Protein AF-A0A7C8ZEF2-F1 (afdb_monomer_lite)

Structure (mmCIF, N/CA/C/O backbone):
data_AF-A0A7C8ZEF2-F1
#
_entry.id   AF-A0A7C8ZEF2-F1
#
loop_
_atom_site.group_PDB
_atom_site.id
_atom_site.type_symbol
_atom_site.label_atom_id
_atom_site.label_alt_id
_atom_site.label_comp_id
_atom_site.label_asym_id
_atom_site.label_entity_id
_atom_site.label_seq_id
_atom_site.pdbx_PDB_ins_code
_atom_site.Cartn_x
_atom_site.Cartn_y
_atom_site.Cartn_z
_atom_site.occupancy
_atom_site.B_iso_or_equiv
_atom_site.auth_seq_id
_atom_site.auth_comp_id
_atom_site.auth_asym_id
_atom_site.auth_atom_id
_atom_site.pdbx_PDB_model_num
ATOM 1 N N . ARG A 1 1 ? -72.162 -1.902 40.698 1.00 38.94 1 ARG A N 1
ATOM 2 C CA . ARG A 1 1 ? -71.016 -2.809 40.959 1.00 38.94 1 ARG A CA 1
ATOM 3 C C . ARG A 1 1 ? -71.229 -4.108 40.191 1.00 38.94 1 ARG A C 1
ATOM 5 O O . ARG A 1 1 ? -72.018 -4.933 40.625 1.00 38.94 1 ARG A O 1
ATOM 12 N N . ARG A 1 2 ? -70.590 -4.269 39.032 1.00 27.11 2 ARG A N 1
ATOM 13 C CA . ARG A 1 2 ? -70.455 -5.567 38.356 1.00 27.11 2 ARG A CA 1
ATOM 14 C C . ARG A 1 2 ? -69.163 -5.500 37.542 1.00 27.11 2 ARG A C 1
ATOM 16 O O . ARG A 1 2 ? -69.142 -4.923 36.464 1.00 27.11 2 ARG A O 1
ATOM 23 N N . VAL A 1 3 ? -68.068 -5.956 38.142 1.00 39.19 3 VAL A N 1
ATOM 24 C CA . VAL A 1 3 ? -66.774 -6.083 37.463 1.00 39.19 3 VAL A CA 1
ATOM 25 C C . VAL A 1 3 ? -66.789 -7.449 36.786 1.00 39.19 3 VAL A C 1
ATOM 27 O O . VAL A 1 3 ? -66.856 -8.474 37.460 1.00 39.19 3 VAL A O 1
ATOM 30 N N . LEU A 1 4 ? -66.828 -7.455 35.455 1.00 35.62 4 LEU A N 1
ATOM 31 C CA . LEU A 1 4 ? -66.725 -8.658 34.632 1.00 35.62 4 LEU A CA 1
ATOM 32 C C . LEU A 1 4 ? -65.275 -9.162 34.676 1.00 35.62 4 LEU A C 1
ATOM 34 O O . LEU A 1 4 ? -64.394 -8.582 34.048 1.00 35.62 4 LEU A O 1
ATOM 38 N N . PHE A 1 5 ? -65.029 -10.249 35.409 1.00 33.59 5 PHE A N 1
ATOM 39 C CA . PHE A 1 5 ? -63.782 -11.009 35.324 1.00 33.59 5 PHE A CA 1
ATOM 40 C C . PHE A 1 5 ? -63.793 -11.840 34.037 1.00 33.59 5 PHE A C 1
ATOM 42 O O . PHE A 1 5 ? -64.468 -12.866 33.950 1.00 33.59 5 PHE A O 1
ATOM 49 N N . ARG A 1 6 ? -63.051 -11.399 33.017 1.00 36.94 6 ARG A N 1
ATOM 50 C CA . ARG A 1 6 ? -62.769 -12.214 31.831 1.00 36.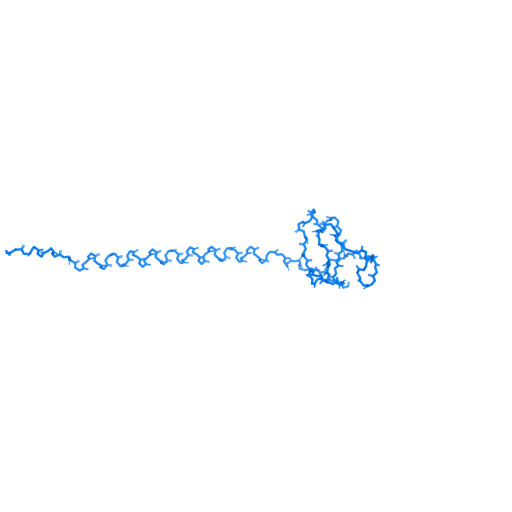94 6 ARG A CA 1
ATOM 51 C C . ARG A 1 6 ? -61.562 -13.095 32.155 1.00 36.94 6 ARG A C 1
ATOM 53 O O . ARG A 1 6 ? -60.437 -12.616 32.221 1.00 36.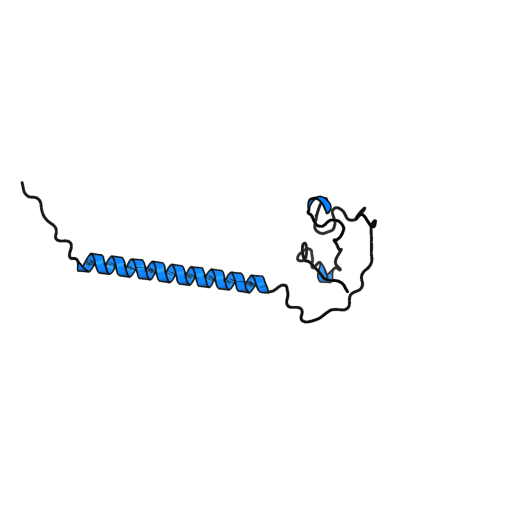94 6 ARG A O 1
ATOM 60 N N . SER A 1 7 ? -61.832 -14.370 32.422 1.00 40.94 7 SER A N 1
ATOM 61 C CA . SER A 1 7 ? -60.838 -15.435 32.580 1.00 40.94 7 SER A CA 1
ATOM 62 C C . SER A 1 7 ? -59.881 -15.447 31.378 1.00 40.94 7 SER A C 1
ATOM 64 O O . SER A 1 7 ? -60.293 -15.775 30.266 1.00 40.94 7 SER A O 1
ATOM 66 N N . LEU A 1 8 ? -58.618 -15.048 31.573 1.00 44.19 8 LEU A N 1
ATOM 67 C CA . LEU A 1 8 ? -57.540 -15.384 30.642 1.00 44.19 8 LEU A CA 1
ATOM 68 C C . LEU A 1 8 ? -56.982 -16.745 31.064 1.00 44.19 8 LEU A C 1
ATOM 70 O O . LEU A 1 8 ? -56.377 -16.881 32.125 1.00 44.19 8 LEU A O 1
ATOM 74 N N . SER A 1 9 ? -57.205 -17.757 30.230 1.00 47.66 9 SER A N 1
ATOM 75 C CA . SER A 1 9 ? -56.718 -19.115 30.443 1.00 47.66 9 SER A CA 1
ATOM 76 C C . SER A 1 9 ? -55.176 -19.181 30.415 1.00 47.66 9 SER A C 1
ATOM 78 O O . SER A 1 9 ? -54.563 -18.639 29.489 1.00 47.66 9 SER A O 1
ATOM 80 N N . PRO A 1 10 ? -54.525 -19.891 31.359 1.00 51.81 10 PRO A N 1
ATOM 81 C CA . PRO A 1 10 ? -53.062 -20.020 31.428 1.00 51.81 10 PRO A CA 1
ATOM 82 C C . PRO A 1 10 ? -52.415 -20.642 30.171 1.00 51.81 10 PRO A C 1
ATOM 84 O O . PRO A 1 10 ? -51.249 -20.386 29.876 1.00 51.81 10 PRO A O 1
ATOM 87 N N . SER A 1 11 ? -53.179 -21.386 29.367 1.00 48.22 11 SER A N 1
ATOM 88 C CA . SER A 1 11 ? -52.751 -22.006 28.101 1.00 48.22 11 SER A CA 1
ATOM 89 C C . SER A 1 11 ? -52.380 -21.005 26.992 1.00 48.22 11 SER A C 1
ATOM 91 O O . SER A 1 11 ? -51.512 -21.288 26.158 1.00 48.22 11 SER A O 1
ATOM 93 N N . SER A 1 12 ? -52.982 -19.813 26.993 1.00 48.53 12 SER A N 1
ATOM 94 C CA . SER A 1 12 ? -52.753 -18.775 25.976 1.00 48.53 12 SER A CA 1
ATOM 95 C C . SER A 1 12 ? -51.428 -18.037 26.197 1.00 48.53 12 SER A C 1
ATOM 97 O O . SER A 1 12 ? -50.756 -17.638 25.245 1.00 48.53 12 SER A O 1
ATOM 99 N N . VAL A 1 13 ? -51.029 -17.892 27.464 1.00 51.50 13 VAL A N 1
ATOM 100 C CA . VAL A 1 13 ? -49.815 -17.176 27.881 1.00 51.50 13 VAL A CA 1
ATOM 101 C C . VAL A 1 13 ? -48.568 -18.028 27.622 1.00 51.50 13 VAL A C 1
ATOM 103 O O . VAL A 1 13 ? -47.588 -17.523 27.077 1.00 51.50 13 VAL A O 1
ATOM 106 N N . LEU A 1 14 ? -48.636 -19.341 27.897 1.00 51.47 14 LEU A N 1
ATOM 107 C CA . LEU A 1 14 ? -47.559 -20.290 27.576 1.00 51.47 14 LEU A CA 1
ATOM 108 C C . LEU A 1 14 ? -47.323 -20.425 26.061 1.00 51.47 14 LEU A C 1
ATOM 110 O O . LEU A 1 14 ? -46.171 -20.463 25.620 1.00 51.47 14 LEU A O 1
ATOM 114 N N . SER A 1 15 ? -48.390 -20.442 25.252 1.00 49.38 15 SER A N 1
ATOM 115 C CA . SER A 1 15 ? -48.269 -20.526 23.787 1.00 49.38 15 SER A CA 1
ATOM 116 C C . SER A 1 15 ? -47.633 -19.270 23.183 1.00 49.38 15 SER A C 1
ATOM 118 O O . SER A 1 15 ? -46.762 -19.373 22.318 1.00 49.38 15 SER A O 1
ATOM 120 N N . ALA A 1 16 ? -47.995 -18.079 23.674 1.00 51.25 16 ALA A N 1
ATOM 121 C CA . ALA A 1 16 ? -47.395 -16.818 23.237 1.00 51.25 16 ALA A CA 1
ATOM 122 C C . ALA A 1 16 ? -45.914 -16.687 23.646 1.00 51.25 16 ALA A C 1
ATOM 124 O O . ALA A 1 16 ? -45.113 -16.144 22.881 1.00 51.25 16 ALA A O 1
ATOM 125 N N . PHE A 1 17 ? -45.530 -17.220 24.813 1.00 48.38 17 PHE A N 1
ATOM 126 C CA . PHE A 1 17 ? -44.141 -17.239 25.285 1.00 48.38 17 PHE A CA 1
ATOM 127 C C . PHE A 1 17 ? -43.277 -18.192 24.445 1.00 48.38 17 PHE A C 1
ATOM 129 O O . PHE A 1 17 ? -42.205 -17.810 23.973 1.00 48.38 17 PHE A O 1
ATOM 136 N N . SER A 1 18 ? -43.781 -19.400 24.163 1.00 51.34 18 SER A N 1
ATOM 137 C CA . SER A 1 18 ? -43.104 -20.391 23.312 1.00 51.34 18 SER A CA 1
ATOM 138 C C . SER A 1 18 ? -42.908 -19.889 21.877 1.00 51.34 18 SER A C 1
ATOM 140 O O . SER A 1 18 ? -41.832 -20.046 21.298 1.00 51.34 18 SER A O 1
ATOM 142 N N . LEU A 1 19 ? -43.910 -19.208 21.309 1.00 52.12 19 LEU A N 1
ATOM 143 C CA . LEU A 1 19 ? -43.825 -18.650 19.959 1.00 52.12 19 LEU A CA 1
ATOM 144 C C . LEU A 1 19 ? -42.861 -17.455 19.873 1.00 52.12 19 LEU A C 1
ATOM 146 O O . LEU A 1 19 ? -42.201 -17.276 18.851 1.00 52.12 19 LEU A O 1
ATOM 150 N N . ARG A 1 20 ? -42.740 -16.655 20.943 1.00 55.72 20 ARG A N 1
ATOM 151 C CA . ARG A 1 20 ? -41.731 -15.589 21.044 1.00 55.72 20 ARG A CA 1
ATOM 152 C C . ARG A 1 20 ? -40.320 -16.165 21.148 1.00 55.72 20 ARG A C 1
ATOM 154 O O . ARG A 1 20 ? -39.465 -15.744 20.382 1.00 55.72 20 ARG A O 1
ATOM 161 N N . MET A 1 21 ? -40.088 -17.172 21.992 1.00 54.22 21 MET A N 1
ATOM 162 C CA . MET A 1 21 ? -38.767 -17.808 22.131 1.00 54.22 21 MET A CA 1
ATOM 163 C C . MET A 1 21 ? -38.297 -18.493 20.839 1.00 54.22 21 MET A C 1
ATOM 165 O O . MET A 1 21 ? -37.138 -18.344 20.462 1.00 54.22 21 MET A O 1
ATOM 169 N N . LYS A 1 22 ? -39.199 -19.161 20.102 1.00 54.25 22 LYS A N 1
ATOM 170 C CA . LYS A 1 22 ? -38.882 -19.757 18.790 1.00 54.25 22 LYS A CA 1
ATOM 171 C C . LYS A 1 22 ? -38.492 -18.703 17.748 1.00 54.25 22 LYS A C 1
ATOM 173 O O . LYS A 1 22 ? -37.549 -18.922 16.997 1.00 54.25 22 LYS A O 1
ATOM 178 N N . LYS A 1 23 ? -39.166 -17.545 17.729 1.00 58.81 23 LYS A N 1
ATOM 179 C CA . LYS A 1 23 ? -38.829 -16.419 16.837 1.00 58.81 23 LYS A CA 1
ATOM 180 C C . LYS A 1 23 ? -37.476 -15.787 17.178 1.00 58.81 23 LYS A C 1
ATOM 182 O O . LYS A 1 23 ? -36.719 -15.496 16.260 1.00 58.81 23 LYS A O 1
ATOM 187 N N . MET A 1 24 ? -37.149 -15.632 18.466 1.00 62.00 24 MET A N 1
ATOM 188 C CA . MET A 1 24 ? -35.835 -15.124 18.892 1.00 62.00 24 MET A CA 1
ATOM 189 C C . MET A 1 24 ? -34.706 -16.111 18.569 1.00 62.00 24 MET A C 1
ATOM 191 O O . MET A 1 24 ? -33.631 -15.688 18.158 1.00 62.00 24 MET A O 1
ATOM 195 N N . ALA A 1 25 ? -34.957 -17.418 18.697 1.00 70.62 25 ALA A N 1
ATOM 196 C CA . ALA A 1 25 ? -33.993 -18.454 18.331 1.00 70.62 25 ALA A CA 1
ATOM 197 C C . ALA A 1 25 ? -33.746 -18.504 16.812 1.00 70.62 25 ALA A C 1
ATOM 199 O O . ALA A 1 25 ? -32.599 -18.539 16.382 1.00 70.62 25 ALA A O 1
ATOM 200 N N . LEU A 1 26 ? -34.802 -18.430 15.993 1.00 77.06 26 LEU A N 1
ATOM 201 C CA . LEU A 1 26 ? -34.689 -18.338 14.530 1.00 77.06 26 LEU A CA 1
ATOM 202 C C . LEU A 1 26 ? -33.949 -17.069 14.084 1.00 77.06 26 LEU A C 1
ATOM 204 O O . LEU A 1 26 ? -33.090 -17.143 13.210 1.00 77.06 26 LEU A O 1
ATOM 208 N N . ALA A 1 27 ? -34.240 -15.923 14.707 1.00 79.25 27 ALA A N 1
ATOM 209 C CA . ALA A 1 27 ? -33.539 -14.671 14.431 1.00 79.25 27 ALA A CA 1
ATOM 210 C C . ALA A 1 27 ? -32.053 -14.743 14.822 1.00 79.25 27 ALA A C 1
ATOM 212 O O . ALA A 1 27 ? -31.205 -14.289 14.061 1.00 79.25 27 ALA A O 1
ATOM 213 N N . ALA A 1 28 ? -31.726 -15.359 15.963 1.00 79.25 28 ALA A N 1
ATOM 214 C CA . ALA A 1 28 ? -30.345 -15.557 16.395 1.00 79.25 28 ALA A CA 1
ATOM 215 C C . ALA A 1 28 ? -29.577 -16.508 15.463 1.00 79.25 28 ALA A C 1
ATOM 217 O O . ALA A 1 28 ? -28.445 -16.212 15.102 1.00 79.25 28 ALA A O 1
ATOM 218 N N . ILE A 1 29 ? -30.194 -17.607 15.014 1.00 81.00 29 ILE A N 1
ATOM 219 C CA . ILE A 1 29 ? -29.574 -18.542 14.060 1.00 81.00 29 ILE A CA 1
ATOM 220 C C . ILE A 1 29 ? -29.336 -17.863 12.705 1.00 81.00 29 ILE A C 1
ATOM 222 O O . ILE A 1 29 ? -28.262 -18.020 12.132 1.00 81.00 29 ILE A O 1
ATOM 226 N N . LEU A 1 30 ? -30.296 -17.073 12.209 1.00 83.25 30 LEU A N 1
ATOM 227 C CA . LEU A 1 30 ? -30.125 -16.296 10.976 1.00 83.25 30 LEU A CA 1
ATOM 228 C C . LEU A 1 30 ? -29.015 -15.247 11.107 1.00 83.25 30 LEU A C 1
ATOM 230 O O . LEU A 1 30 ? -28.207 -15.105 10.195 1.00 83.25 30 LEU A O 1
ATOM 234 N N . LEU A 1 31 ? -28.942 -14.550 12.244 1.00 82.62 31 LEU A N 1
ATOM 235 C CA . LEU A 1 31 ? -27.909 -13.551 12.514 1.00 82.62 31 LEU A CA 1
ATOM 236 C C . LEU A 1 31 ? -26.515 -14.189 12.590 1.00 82.62 31 LEU A C 1
ATOM 238 O O . LEU A 1 31 ? -25.588 -13.710 11.944 1.00 82.62 31 LEU A O 1
ATOM 242 N N . VAL A 1 32 ? -26.374 -15.293 13.331 1.00 83.25 32 VAL A N 1
ATOM 243 C CA . VAL A 1 32 ? -25.111 -16.039 13.448 1.00 83.25 32 VAL A CA 1
ATOM 244 C C . VAL A 1 32 ? -24.707 -16.634 12.099 1.00 83.25 32 VAL A C 1
ATOM 246 O O . VAL A 1 32 ? -23.545 -16.524 11.716 1.00 83.25 32 VAL A O 1
ATOM 249 N N . GLY A 1 33 ? -25.650 -17.196 11.337 1.00 81.81 33 GLY A N 1
ATOM 250 C CA . GLY A 1 33 ? -25.388 -17.692 9.985 1.00 81.81 33 GLY A CA 1
ATOM 251 C C . GLY A 1 33 ? -24.896 -16.585 9.050 1.00 81.81 33 GLY A C 1
ATOM 252 O O . GLY A 1 33 ? -23.886 -16.760 8.374 1.00 81.81 33 GLY A O 1
ATOM 253 N N . PHE A 1 34 ? -25.544 -15.418 9.074 1.00 80.38 34 PHE A N 1
ATOM 254 C CA . PHE A 1 34 ? -25.157 -14.255 8.274 1.00 80.38 34 PHE A CA 1
ATOM 255 C C . PHE A 1 34 ? -23.765 -13.714 8.645 1.00 80.38 34 PHE A C 1
ATOM 257 O O . PHE A 1 34 ? -22.952 -13.461 7.759 1.00 80.38 34 PHE A O 1
ATOM 264 N N . LEU A 1 35 ? -23.459 -13.606 9.943 1.00 76.44 35 LEU A N 1
ATOM 265 C CA . LEU A 1 35 ? -22.129 -13.239 10.449 1.00 76.44 35 LEU A CA 1
ATOM 266 C C . LEU A 1 35 ? -21.049 -14.241 10.018 1.00 76.44 35 LEU A C 1
ATOM 268 O O . LEU A 1 35 ? -19.956 -13.835 9.635 1.00 76.44 35 LEU A O 1
ATOM 272 N N . SER A 1 36 ? -21.365 -15.538 10.035 1.00 75.25 36 SER A N 1
ATOM 273 C CA . SER A 1 36 ? -20.434 -16.597 9.620 1.00 75.25 36 SER A CA 1
ATOM 274 C C . SER A 1 36 ? -20.114 -16.512 8.124 1.00 75.25 36 SER A C 1
ATOM 276 O O . SER A 1 36 ? -18.952 -16.576 7.739 1.00 75.25 36 SER A O 1
ATOM 278 N N . LEU A 1 37 ? -21.136 -16.296 7.286 1.00 71.44 37 LEU A N 1
ATOM 279 C CA . LEU A 1 37 ? -20.992 -16.079 5.840 1.00 71.44 37 LEU A CA 1
ATOM 280 C C . LEU A 1 37 ? -20.120 -14.855 5.518 1.00 71.44 37 LEU A C 1
ATOM 282 O O . LEU A 1 37 ? -19.276 -14.918 4.626 1.00 71.44 37 LEU A O 1
ATOM 286 N N . PHE A 1 38 ? -20.296 -13.758 6.258 1.00 68.25 38 PHE A N 1
ATOM 287 C CA . PHE A 1 38 ? -19.485 -12.548 6.097 1.00 68.25 38 PHE A CA 1
ATOM 288 C C . PHE A 1 38 ? -18.026 -12.764 6.519 1.00 68.25 38 PHE A C 1
ATOM 290 O O . PHE A 1 38 ? -17.114 -12.314 5.827 1.00 68.25 38 PHE A O 1
ATOM 297 N N . ALA A 1 39 ? -17.795 -13.489 7.617 1.00 66.31 39 ALA A N 1
ATOM 298 C CA . ALA A 1 39 ? -16.451 -13.824 8.082 1.00 66.31 39 ALA A CA 1
ATOM 299 C C . ALA A 1 39 ? -15.699 -14.709 7.073 1.00 66.31 39 ALA A C 1
ATOM 301 O O . ALA A 1 39 ? -14.538 -14.444 6.774 1.00 66.31 39 ALA A O 1
ATOM 302 N N . SER A 1 40 ? -16.366 -15.700 6.472 1.00 62.44 40 SER A N 1
ATOM 303 C CA . SER A 1 40 ? -15.757 -16.549 5.438 1.00 62.44 40 SER A CA 1
ATOM 304 C C . SER A 1 40 ? -15.378 -15.788 4.161 1.00 62.44 40 SER A C 1
ATOM 306 O O . SER A 1 40 ? -14.451 -16.197 3.467 1.00 62.44 40 SER A O 1
ATOM 308 N N . LEU A 1 41 ? -16.059 -14.680 3.844 1.00 57.81 41 LEU A N 1
ATOM 309 C CA . LEU A 1 41 ? -15.710 -13.826 2.703 1.00 57.81 41 LEU A CA 1
ATOM 310 C C . LEU A 1 41 ? -14.488 -12.934 2.994 1.00 57.81 41 LEU A C 1
ATOM 312 O O . LEU A 1 41 ? -13.775 -12.547 2.069 1.00 57.81 41 LEU A O 1
ATOM 316 N N . ALA A 1 42 ? -14.213 -12.642 4.268 1.00 56.94 42 ALA A N 1
ATOM 317 C CA . ALA A 1 42 ? -13.066 -11.839 4.687 1.00 56.94 42 ALA A CA 1
ATOM 318 C C . ALA A 1 42 ? -11.735 -12.620 4.664 1.00 56.94 42 ALA A C 1
ATOM 320 O O . ALA A 1 42 ? -10.675 -12.015 4.522 1.00 56.94 42 ALA A O 1
ATOM 321 N N . GLU A 1 43 ? -11.765 -13.956 4.736 1.00 51.09 43 GLU A N 1
ATOM 322 C CA . GLU A 1 43 ? -10.551 -14.798 4.732 1.00 51.09 43 GLU A CA 1
ATOM 323 C C . GLU A 1 43 ? -9.950 -15.044 3.328 1.00 51.09 43 GLU A C 1
ATOM 325 O O . GLU A 1 43 ? -8.963 -15.767 3.174 1.00 51.09 43 GLU A O 1
ATOM 330 N N . GLY A 1 44 ? -10.521 -14.442 2.279 1.00 49.62 44 GLY A N 1
ATOM 331 C CA . GLY A 1 44 ? -10.186 -14.735 0.881 1.00 49.62 44 GLY A CA 1
ATOM 332 C C . GLY A 1 44 ? -8.935 -14.063 0.296 1.00 49.62 44 GLY A C 1
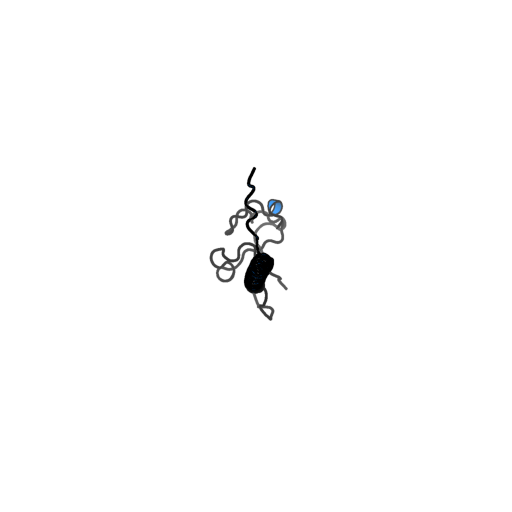ATOM 333 O O . GLY A 1 44 ? -8.552 -14.414 -0.816 1.00 49.62 44 GLY A O 1
ATOM 334 N N . PHE A 1 45 ? -8.275 -13.129 0.989 1.00 52.06 45 PHE A N 1
ATOM 335 C CA . PHE A 1 45 ? -7.204 -12.308 0.385 1.00 52.06 45 PHE A CA 1
ATOM 336 C C . PHE A 1 45 ? -5.765 -12.774 0.682 1.00 52.06 45 PHE A C 1
ATOM 338 O O . PHE A 1 45 ? -4.817 -12.123 0.256 1.00 52.06 45 PHE A O 1
ATOM 345 N N . GLY A 1 46 ? -5.570 -13.902 1.379 1.00 52.44 46 GLY A N 1
ATOM 346 C CA . GLY A 1 46 ? -4.251 -14.280 1.921 1.00 52.44 46 GLY A CA 1
ATOM 347 C C . GLY A 1 46 ? -3.736 -15.687 1.609 1.00 52.44 46 GLY A C 1
ATOM 348 O O . GLY A 1 46 ? -2.767 -16.117 2.226 1.00 52.44 46 GLY A O 1
ATOM 349 N N . ARG A 1 47 ? -4.354 -16.446 0.696 1.00 49.56 47 ARG A N 1
ATOM 350 C CA . ARG A 1 47 ? -3.936 -17.831 0.383 1.00 49.56 47 ARG A CA 1
ATOM 351 C C . ARG A 1 47 ? -3.314 -17.972 -1.009 1.00 49.56 47 ARG A C 1
ATOM 353 O O . ARG A 1 47 ? -3.713 -18.818 -1.800 1.00 49.56 47 ARG A O 1
ATOM 360 N N . GLY A 1 48 ? -2.293 -17.168 -1.293 1.00 57.22 48 GLY A N 1
ATOM 361 C CA . GLY A 1 48 ? -1.290 -17.523 -2.299 1.00 57.22 48 GLY A CA 1
ATOM 362 C C . GLY A 1 48 ? -0.278 -18.466 -1.651 1.00 57.22 48 GLY A C 1
ATOM 363 O O . GLY A 1 48 ? 0.565 -18.024 -0.882 1.00 57.22 48 GLY A O 1
ATOM 364 N N . SER A 1 49 ? -0.384 -19.774 -1.879 1.00 62.66 49 SER A N 1
ATOM 365 C CA . SER A 1 49 ? 0.412 -20.799 -1.184 1.00 62.66 49 SER A CA 1
ATOM 366 C C . SER A 1 49 ? 1.869 -20.912 -1.675 1.00 62.66 49 SER A C 1
ATOM 368 O O . SER A 1 49 ? 2.372 -22.021 -1.855 1.00 62.66 49 SER A O 1
ATOM 370 N N . GLY A 1 50 ? 2.554 -19.792 -1.924 1.00 75.62 50 GLY A N 1
ATOM 371 C CA . GLY A 1 50 ? 3.958 -19.781 -2.338 1.00 75.62 50 GLY A CA 1
ATOM 372 C C . GLY A 1 50 ? 4.497 -18.398 -2.712 1.00 75.62 50 GLY A C 1
ATOM 373 O O . GLY A 1 50 ? 3.746 -17.517 -3.125 1.00 75.62 50 GLY A O 1
ATOM 374 N N . TRP A 1 51 ? 5.817 -18.227 -2.583 1.00 83.06 51 TRP A N 1
ATOM 375 C CA . TRP A 1 51 ? 6.541 -17.047 -3.065 1.00 83.06 51 TRP A CA 1
ATOM 376 C C . TRP A 1 51 ? 6.486 -16.976 -4.593 1.00 83.06 51 TRP A C 1
ATOM 378 O O . TRP A 1 51 ? 6.796 -17.959 -5.267 1.00 83.06 51 TRP A O 1
ATOM 388 N N . ALA A 1 52 ? 6.147 -15.809 -5.135 1.00 84.75 52 ALA A N 1
ATOM 389 C CA . ALA A 1 52 ? 6.211 -15.542 -6.567 1.00 84.75 52 ALA A CA 1
ATOM 390 C C . ALA A 1 52 ? 7.453 -14.705 -6.895 1.00 84.75 52 ALA A C 1
ATOM 392 O O . ALA A 1 52 ? 7.781 -13.761 -6.178 1.00 84.75 52 ALA A O 1
ATOM 393 N N . THR A 1 53 ? 8.141 -15.032 -7.990 1.00 89.00 53 THR A N 1
ATOM 394 C CA . THR A 1 53 ? 9.238 -14.199 -8.494 1.00 89.00 53 THR A CA 1
ATOM 395 C C . THR A 1 53 ? 8.672 -12.899 -9.059 1.00 89.00 53 THR A C 1
ATOM 397 O O . THR A 1 53 ? 7.807 -12.924 -9.934 1.00 89.00 53 THR A O 1
ATOM 400 N N . ALA A 1 54 ? 9.185 -11.766 -8.587 1.00 86.75 54 ALA A N 1
ATOM 401 C CA . ALA A 1 54 ? 8.832 -10.438 -9.070 1.00 86.75 54 ALA A CA 1
ATOM 402 C C . ALA A 1 54 ? 10.091 -9.578 -9.233 1.00 86.75 54 ALA A C 1
ATOM 404 O O . ALA A 1 54 ? 11.124 -9.844 -8.620 1.00 86.75 54 ALA A O 1
ATOM 405 N N . HIS A 1 55 ? 9.998 -8.545 -10.069 1.00 89.56 55 HIS A N 1
ATOM 406 C CA . HIS A 1 55 ? 11.055 -7.554 -10.238 1.00 89.56 55 HIS A CA 1
ATOM 407 C C . HIS A 1 55 ? 10.697 -6.291 -9.456 1.00 89.56 55 HIS A C 1
ATOM 409 O O . HIS A 1 55 ? 9.621 -5.727 -9.660 1.00 89.56 55 HIS A O 1
ATOM 415 N N . ALA A 1 56 ? 11.602 -5.848 -8.585 1.00 89.56 56 ALA A N 1
ATOM 416 C CA . ALA A 1 56 ? 11.433 -4.649 -7.778 1.00 89.56 56 ALA A CA 1
ATOM 417 C C . ALA A 1 56 ? 12.505 -3.617 -8.135 1.00 89.56 56 ALA A C 1
ATOM 419 O O . ALA A 1 56 ? 13.685 -3.938 -8.264 1.00 89.56 56 ALA A O 1
ATOM 420 N N . THR A 1 57 ? 12.085 -2.365 -8.277 1.00 89.62 57 THR A N 1
ATOM 421 C CA . THR A 1 57 ? 12.969 -1.211 -8.465 1.00 89.62 57 THR A CA 1
ATOM 422 C C . THR A 1 57 ? 12.605 -0.139 -7.458 1.00 89.62 57 THR A C 1
ATOM 424 O O . THR A 1 57 ? 11.438 0.001 -7.095 1.00 89.62 57 THR A O 1
ATOM 427 N N . PHE A 1 58 ? 13.591 0.649 -7.049 1.00 88.94 58 PHE A N 1
ATOM 428 C CA . PHE A 1 58 ? 13.373 1.787 -6.170 1.00 88.94 58 PHE A CA 1
ATOM 429 C C . PHE A 1 58 ? 13.204 3.080 -6.975 1.00 88.94 58 PHE A C 1
ATOM 431 O O . PHE A 1 58 ? 13.850 3.263 -8.007 1.00 88.94 58 PHE A O 1
ATOM 438 N N . TYR A 1 59 ? 12.346 3.975 -6.493 1.00 87.25 59 TYR A N 1
ATOM 439 C CA . TYR A 1 59 ? 12.192 5.330 -7.010 1.00 87.25 59 TYR A CA 1
ATOM 440 C C . TYR A 1 59 ? 11.943 6.292 -5.843 1.00 87.25 59 TYR A C 1
ATOM 442 O O . TYR A 1 59 ? 11.484 5.876 -4.780 1.00 87.25 59 TYR A O 1
ATOM 450 N N . GLY A 1 60 ? 12.230 7.575 -6.055 1.00 88.56 60 GLY A N 1
ATOM 451 C CA . GLY A 1 60 ? 12.194 8.579 -4.990 1.00 88.56 60 GLY A CA 1
ATOM 452 C C . GLY A 1 60 ? 13.474 8.601 -4.152 1.00 88.56 60 GLY A C 1
ATOM 453 O O . GLY A 1 60 ? 14.485 8.001 -4.522 1.00 88.56 60 GLY A O 1
ATOM 454 N N . GLY A 1 61 ? 13.449 9.344 -3.048 1.00 86.19 61 GLY A N 1
ATOM 455 C CA . GLY A 1 61 ? 14.514 9.338 -2.044 1.00 86.19 61 GLY A CA 1
ATOM 456 C C . GLY A 1 61 ? 14.268 8.289 -0.963 1.00 86.19 61 GLY A C 1
ATOM 457 O O . GLY A 1 61 ? 13.133 7.879 -0.727 1.00 86.19 61 GLY A O 1
ATOM 458 N N . GLY A 1 62 ? 15.333 7.851 -0.279 1.00 84.31 62 GLY A N 1
ATOM 459 C CA . GLY A 1 62 ? 15.252 6.859 0.811 1.00 84.31 62 GLY A CA 1
ATOM 460 C C . GLY A 1 62 ? 14.368 7.282 1.995 1.00 84.31 62 GLY A C 1
ATOM 461 O O . GLY A 1 62 ? 13.987 6.453 2.814 1.00 84.31 62 GLY A O 1
ATOM 462 N N . ASP A 1 63 ? 14.010 8.562 2.053 1.00 85.12 63 ASP A N 1
ATOM 463 C CA . ASP A 1 63 ? 13.057 9.199 2.960 1.00 85.12 63 ASP A CA 1
ATOM 464 C C . ASP A 1 63 ? 11.625 9.266 2.387 1.00 85.12 63 ASP A C 1
ATOM 466 O O . ASP A 1 63 ? 10.808 10.062 2.848 1.00 85.12 63 ASP A O 1
ATOM 470 N N . ALA A 1 64 ? 11.306 8.473 1.361 1.00 81.94 64 ALA A N 1
ATOM 471 C CA . ALA A 1 64 ? 10.047 8.533 0.611 1.00 81.94 64 ALA A CA 1
ATOM 472 C C . ALA A 1 64 ? 9.771 9.892 -0.066 1.00 81.94 64 ALA A C 1
ATOM 474 O O . ALA A 1 64 ? 8.637 10.193 -0.446 1.00 81.94 64 ALA A O 1
ATOM 475 N N . SER A 1 65 ? 10.792 10.729 -0.270 1.00 84.19 65 SER A N 1
ATOM 476 C CA . SER A 1 65 ? 10.626 11.939 -1.076 1.00 84.19 65 SER A CA 1
ATOM 477 C C . SER A 1 65 ? 10.277 11.577 -2.525 1.00 84.19 65 SER A C 1
ATOM 479 O O . SER A 1 65 ? 10.852 10.673 -3.130 1.00 84.19 65 SER A O 1
ATOM 481 N N . GLY A 1 66 ? 9.290 12.275 -3.093 1.00 83.81 66 GLY A N 1
ATOM 482 C CA . 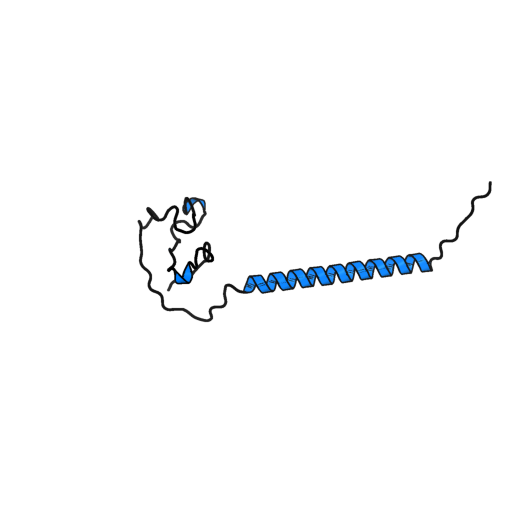GLY A 1 66 ? 8.832 12.047 -4.468 1.00 83.81 66 GLY A CA 1
ATOM 483 C C . GLY A 1 66 ? 7.849 10.885 -4.662 1.00 83.81 66 GLY A C 1
ATOM 484 O O . GLY A 1 66 ? 7.476 10.619 -5.801 1.00 83.81 66 GLY A O 1
ATOM 485 N N . THR A 1 67 ? 7.392 10.222 -3.593 1.00 86.12 67 THR A N 1
ATOM 486 C CA . THR A 1 67 ? 6.390 9.135 -3.672 1.00 86.12 67 THR A CA 1
ATOM 487 C C . THR A 1 67 ? 4.973 9.566 -3.248 1.00 86.12 67 THR A C 1
ATOM 489 O O . THR A 1 67 ? 4.040 8.765 -3.294 1.00 86.12 67 THR A O 1
ATOM 492 N N . MET A 1 68 ? 4.794 10.834 -2.856 1.00 86.62 68 MET A N 1
ATOM 493 C CA . MET A 1 68 ? 3.532 11.398 -2.347 1.00 86.62 68 MET A CA 1
ATOM 494 C C . MET A 1 68 ? 2.448 11.504 -3.435 1.00 86.62 68 MET A C 1
ATOM 496 O O . MET A 1 68 ? 2.746 11.761 -4.602 1.00 86.62 68 MET A O 1
ATOM 500 N N . GLY A 1 69 ? 1.175 11.345 -3.062 1.00 85.00 69 GLY A N 1
ATOM 501 C CA . GLY A 1 69 ? 0.022 11.383 -3.971 1.00 85.00 69 GLY A CA 1
ATOM 502 C C . GLY A 1 69 ? -0.269 10.036 -4.637 1.00 85.00 69 GLY A C 1
ATOM 503 O O . GLY A 1 69 ? -1.341 9.468 -4.442 1.00 85.00 69 GLY A O 1
ATOM 504 N N . GLY A 1 70 ? 0.693 9.503 -5.398 1.00 87.31 70 GLY A N 1
ATOM 505 C CA . GLY A 1 70 ? 0.618 8.184 -6.041 1.00 87.31 70 GLY A CA 1
ATOM 506 C C . GLY A 1 70 ? -0.648 7.905 -6.881 1.00 87.31 70 GLY A C 1
ATOM 507 O O . GLY A 1 70 ? -1.507 8.756 -7.091 1.00 87.31 70 GLY A O 1
ATOM 508 N N . ALA A 1 71 ? -0.782 6.670 -7.374 1.00 90.38 71 ALA A N 1
ATOM 509 C CA . ALA A 1 71 ? -1.970 6.241 -8.129 1.00 90.38 71 ALA A CA 1
ATOM 510 C C . ALA A 1 71 ? -3.182 5.924 -7.229 1.00 90.38 71 ALA A C 1
ATOM 512 O O . ALA A 1 71 ? -4.318 5.952 -7.690 1.00 90.38 71 ALA A O 1
ATOM 513 N N . CYS A 1 72 ? -2.939 5.630 -5.948 1.00 89.62 72 CYS A N 1
ATOM 514 C CA . CYS A 1 72 ? -3.983 5.368 -4.955 1.00 89.62 72 CYS A CA 1
ATOM 515 C C . CYS A 1 72 ? -4.547 6.642 -4.307 1.00 89.62 72 CYS A C 1
ATOM 517 O O . CYS A 1 72 ? -5.484 6.552 -3.520 1.00 89.62 72 CYS A O 1
ATOM 519 N N . GLY A 1 73 ? -3.983 7.819 -4.604 1.00 90.06 73 GLY A N 1
ATOM 520 C CA . GLY A 1 73 ? -4.439 9.086 -4.030 1.00 90.06 73 GLY A CA 1
ATOM 521 C C . GLY A 1 73 ? -4.076 9.280 -2.555 1.00 90.06 73 GLY A C 1
ATOM 522 O O . GLY A 1 73 ? -4.656 10.147 -1.904 1.00 90.06 73 GLY A O 1
ATOM 523 N N . TYR A 1 74 ? -3.136 8.497 -2.015 1.00 86.62 74 TYR A N 1
ATOM 524 C CA . TYR A 1 74 ? -2.622 8.718 -0.664 1.00 86.62 74 TYR A CA 1
ATOM 525 C C . TYR A 1 74 ? -1.826 10.019 -0.648 1.00 86.62 74 TYR A C 1
ATOM 527 O O . TYR A 1 74 ? -0.822 10.133 -1.344 1.00 86.62 74 TYR A O 1
ATOM 535 N N . GLY A 1 75 ? -2.276 11.006 0.130 1.00 87.31 75 GLY A N 1
ATOM 536 C CA . GLY A 1 75 ? -1.648 12.325 0.190 1.00 87.31 75 GLY A CA 1
ATOM 537 C C . GLY A 1 75 ? -0.225 12.253 0.740 1.00 87.31 75 GLY A C 1
ATOM 538 O O . GLY A 1 75 ? 0.741 12.112 -0.010 1.00 87.31 75 GLY A O 1
ATOM 539 N N . ASN A 1 76 ? -0.095 12.359 2.064 1.00 87.56 76 ASN A N 1
ATOM 540 C CA . ASN A 1 76 ? 1.187 12.213 2.741 1.00 87.56 76 ASN A CA 1
ATOM 541 C C . ASN A 1 76 ? 1.286 10.829 3.389 1.00 87.56 76 ASN A C 1
ATOM 543 O O . ASN A 1 76 ? 0.629 10.570 4.395 1.00 87.56 76 ASN A O 1
ATOM 547 N N . LEU A 1 77 ? 2.156 9.971 2.855 1.00 85.44 77 LEU A N 1
ATOM 548 C CA . LEU A 1 77 ? 2.358 8.602 3.341 1.00 85.44 77 LEU A CA 1
ATOM 549 C C . LEU A 1 77 ? 2.776 8.543 4.818 1.00 85.44 77 LEU A C 1
ATOM 551 O O . LEU A 1 77 ? 2.492 7.560 5.498 1.00 85.44 77 LEU A O 1
ATOM 555 N N . TYR A 1 78 ? 3.406 9.600 5.339 1.00 85.19 78 TYR A N 1
ATOM 556 C CA . TYR A 1 78 ? 3.718 9.715 6.763 1.00 85.19 78 TYR A CA 1
ATOM 557 C C . TYR A 1 78 ? 2.471 9.948 7.618 1.00 85.19 78 TYR A C 1
ATOM 559 O O . TYR A 1 78 ? 2.341 9.356 8.684 1.00 85.19 78 TYR A O 1
ATOM 567 N N . SER A 1 79 ? 1.547 10.789 7.152 1.00 85.62 79 SER A N 1
ATOM 568 C CA . SER A 1 79 ? 0.284 11.059 7.848 1.00 85.62 79 SER A CA 1
ATOM 569 C C . SER A 1 79 ? -0.660 9.859 7.806 1.00 85.62 79 SER A C 1
ATOM 571 O O . SER A 1 79 ? -1.380 9.618 8.768 1.00 85.62 79 SER A O 1
ATOM 573 N N . GLU A 1 80 ? -0.608 9.088 6.722 1.00 82.94 80 GLU A N 1
ATOM 574 C CA . GLU A 1 80 ? -1.353 7.835 6.557 1.00 82.94 80 GLU A CA 1
ATOM 575 C C . GLU A 1 80 ? -0.741 6.661 7.352 1.00 82.94 80 GLU A C 1
ATOM 577 O O . GLU A 1 80 ? -1.332 5.589 7.436 1.00 82.94 80 GLU A O 1
ATOM 582 N N . GLY A 1 81 ? 0.446 6.841 7.945 1.00 86.94 81 GLY A N 1
ATOM 583 C CA . GLY A 1 81 ? 1.114 5.822 8.762 1.00 86.94 81 GLY A CA 1
ATOM 584 C C . GLY A 1 81 ? 1.893 4.758 7.979 1.00 86.94 81 GLY A C 1
ATOM 585 O O . GLY A 1 81 ? 2.468 3.864 8.596 1.00 86.94 81 GLY A O 1
ATOM 586 N N . TYR A 1 82 ? 1.971 4.859 6.648 1.00 85.12 82 TYR A N 1
ATOM 587 C CA . TYR A 1 82 ? 2.773 3.954 5.812 1.00 85.12 82 TYR A CA 1
ATOM 588 C C . TYR A 1 82 ? 4.273 4.301 5.830 1.00 85.12 82 TYR A C 1
ATOM 590 O O . TYR A 1 82 ? 5.126 3.417 5.724 1.0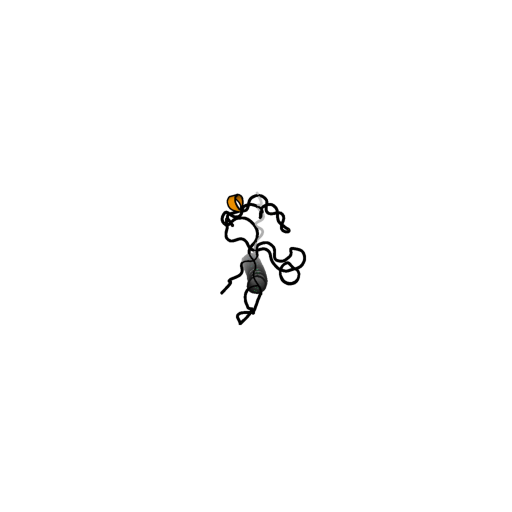0 85.12 82 TYR A O 1
ATOM 598 N N . GLY A 1 83 ? 4.612 5.587 5.980 1.00 86.69 83 GLY A N 1
ATOM 599 C CA . GLY A 1 83 ? 5.996 6.067 6.007 1.00 86.69 83 GLY A CA 1
ATOM 600 C C . GLY A 1 83 ? 6.780 5.673 4.750 1.00 86.69 83 GLY A C 1
ATOM 601 O O . GLY A 1 83 ? 6.290 5.811 3.629 1.00 86.69 83 GLY A O 1
ATOM 602 N N . THR A 1 84 ? 7.998 5.159 4.934 1.00 87.44 84 THR A N 1
ATOM 603 C CA . THR A 1 84 ? 8.863 4.689 3.837 1.00 87.44 84 THR A CA 1
ATOM 604 C C . THR A 1 84 ? 8.552 3.266 3.369 1.00 87.44 84 THR A C 1
ATOM 606 O O . THR A 1 84 ? 9.041 2.852 2.320 1.00 87.44 84 THR A O 1
ATOM 609 N N . ASN A 1 85 ? 7.694 2.531 4.083 1.00 87.31 85 ASN A N 1
ATOM 610 C CA . ASN A 1 85 ? 7.304 1.157 3.753 1.00 87.31 85 ASN A CA 1
ATOM 611 C C . ASN A 1 85 ? 6.155 1.128 2.732 1.00 87.31 85 ASN A C 1
ATOM 613 O O . ASN A 1 85 ? 5.160 0.430 2.913 1.00 87.31 85 ASN A O 1
ATOM 617 N N . THR A 1 86 ? 6.283 1.910 1.661 1.00 88.50 86 THR A N 1
ATOM 618 C CA . THR A 1 86 ? 5.291 1.996 0.584 1.00 88.50 86 THR A CA 1
ATOM 619 C C . THR A 1 86 ? 5.915 1.537 -0.727 1.00 88.50 86 THR A C 1
ATOM 621 O O . THR A 1 86 ? 7.005 1.976 -1.085 1.00 88.50 86 THR A O 1
ATOM 624 N N . ALA A 1 87 ? 5.211 0.684 -1.472 1.00 89.31 87 ALA A N 1
ATOM 625 C CA . ALA A 1 87 ? 5.641 0.207 -2.782 1.00 89.31 87 ALA A CA 1
ATOM 626 C C . ALA A 1 87 ? 4.611 0.562 -3.862 1.00 89.31 87 ALA A C 1
ATOM 628 O O . ALA A 1 87 ? 3.404 0.494 -3.635 1.00 89.31 87 ALA A O 1
ATOM 629 N N . ALA A 1 88 ? 5.091 0.913 -5.056 1.00 89.81 88 ALA A N 1
ATOM 630 C CA . ALA A 1 88 ? 4.243 1.024 -6.238 1.00 89.81 88 ALA A CA 1
ATOM 631 C C . ALA A 1 88 ? 4.139 -0.346 -6.918 1.00 89.81 88 ALA A C 1
ATOM 633 O O . ALA A 1 88 ? 5.151 -0.978 -7.220 1.00 89.81 88 ALA A O 1
ATOM 634 N N . LEU A 1 89 ? 2.911 -0.800 -7.154 1.00 90.56 89 LEU A N 1
ATOM 635 C CA . LEU A 1 89 ? 2.640 -2.096 -7.772 1.00 90.56 89 LEU A CA 1
ATOM 636 C C . LEU A 1 89 ? 2.641 -1.995 -9.301 1.00 90.56 89 LEU A C 1
ATOM 638 O O . LEU A 1 89 ? 2.290 -0.963 -9.874 1.00 90.56 89 LEU A O 1
ATOM 642 N N . SER A 1 90 ? 2.985 -3.099 -9.969 1.00 89.50 90 SER A N 1
ATOM 643 C CA . SER A 1 90 ? 2.804 -3.235 -11.419 1.00 89.50 90 SER A CA 1
ATOM 644 C C . SER A 1 90 ? 1.321 -3.170 -11.787 1.00 89.50 90 SER A C 1
ATOM 646 O O . SER A 1 90 ? 0.458 -3.433 -10.955 1.00 89.50 90 SER A O 1
ATOM 648 N N . THR A 1 91 ? 0.995 -2.880 -13.047 1.00 90.69 91 THR A N 1
ATOM 649 C CA . THR A 1 91 ? -0.402 -2.783 -13.511 1.00 90.69 91 THR A CA 1
ATOM 650 C C . THR A 1 91 ? -1.227 -4.038 -13.210 1.00 90.69 91 THR A C 1
ATOM 652 O O . THR A 1 91 ? -2.395 -3.925 -12.841 1.00 90.69 91 THR A O 1
ATOM 655 N N . ALA A 1 92 ? -0.609 -5.220 -13.302 1.00 89.25 92 ALA A N 1
ATOM 656 C CA . ALA A 1 92 ? -1.242 -6.497 -12.983 1.00 89.25 92 ALA A CA 1
ATOM 657 C C . ALA A 1 92 ? -1.636 -6.618 -11.500 1.00 89.25 92 ALA A C 1
ATOM 659 O O . ALA A 1 92 ? -2.717 -7.112 -11.199 1.00 89.25 92 ALA A O 1
ATOM 660 N N . LEU A 1 93 ? -0.779 -6.156 -10.583 1.00 87.25 93 LEU A N 1
ATOM 661 C CA . LEU A 1 93 ? -1.042 -6.197 -9.140 1.00 87.25 93 LEU A CA 1
ATOM 662 C C . LEU A 1 93 ? -1.901 -5.016 -8.678 1.00 87.25 93 LEU A C 1
ATOM 664 O O . LEU A 1 93 ? -2.787 -5.201 -7.857 1.00 87.25 93 LEU A O 1
ATOM 668 N N . PHE A 1 94 ? -1.678 -3.820 -9.229 1.00 91.06 94 PHE A N 1
ATOM 669 C CA . PHE A 1 94 ? -2.453 -2.613 -8.938 1.00 91.06 94 PHE A CA 1
ATOM 670 C C . PHE A 1 94 ? -3.936 -2.795 -9.267 1.00 91.06 94 PHE A C 1
ATOM 672 O O . PHE A 1 94 ? -4.792 -2.300 -8.533 1.00 91.06 94 PHE A O 1
ATOM 679 N N . ASN A 1 95 ? -4.230 -3.506 -10.365 1.00 91.62 95 ASN A N 1
ATOM 680 C CA . ASN A 1 95 ? -5.580 -3.875 -10.785 1.00 91.62 95 ASN A CA 1
ATOM 681 C C . ASN A 1 95 ? -6.560 -2.684 -10.752 1.00 91.62 95 ASN A C 1
ATOM 683 O O . ASN A 1 95 ? -7.579 -2.710 -10.066 1.00 91.62 95 ASN A O 1
ATOM 687 N N . ASN A 1 96 ? -6.2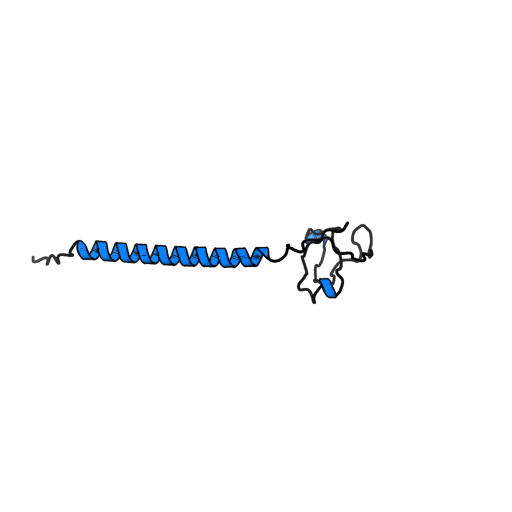10 -1.597 -11.449 1.00 90.50 96 ASN A N 1
ATOM 688 C CA . ASN A 1 96 ? -6.985 -0.346 -11.490 1.00 90.50 96 ASN A CA 1
ATOM 689 C C . ASN A 1 96 ? -7.327 0.245 -10.105 1.00 90.50 96 ASN A C 1
ATOM 691 O O . ASN A 1 96 ? -8.381 0.850 -9.930 1.00 90.50 96 ASN A O 1
ATOM 695 N N . GLY A 1 97 ? -6.451 0.066 -9.116 1.00 90.81 97 GLY A N 1
ATOM 696 C CA . GLY A 1 97 ? -6.620 0.605 -7.767 1.00 90.81 97 GLY A CA 1
ATOM 697 C C . GLY A 1 97 ? -7.362 -0.319 -6.806 1.00 90.81 97 GLY A C 1
ATOM 698 O O . GLY A 1 97 ? -7.457 -0.007 -5.623 1.00 90.81 97 GLY A O 1
ATOM 699 N N . LEU A 1 98 ? -7.822 -1.487 -7.262 1.00 90.00 98 LEU A N 1
ATOM 700 C CA . LEU A 1 98 ? -8.476 -2.469 -6.392 1.00 90.00 98 LEU A CA 1
ATOM 701 C C . LEU A 1 98 ? -7.530 -3.044 -5.328 1.00 90.00 98 LEU A C 1
ATOM 703 O O . LEU A 1 98 ? -7.999 -3.524 -4.302 1.00 90.00 98 LEU A O 1
ATOM 707 N N . ALA A 1 99 ? -6.216 -2.982 -5.556 1.00 89.25 99 ALA A N 1
ATOM 708 C CA . ALA A 1 99 ? -5.207 -3.419 -4.594 1.00 89.25 99 ALA A CA 1
ATOM 709 C C . ALA A 1 99 ? -4.646 -2.285 -3.713 1.00 89.25 99 ALA A C 1
ATOM 711 O O . ALA A 1 99 ? -3.716 -2.526 -2.942 1.00 89.25 99 ALA A O 1
ATOM 712 N N . CYS A 1 100 ? -5.169 -1.057 -3.801 1.00 90.69 100 CYS A N 1
ATOM 713 C CA . CYS A 1 100 ? -4.726 0.038 -2.935 1.00 90.69 100 CYS A CA 1
ATOM 714 C C . CYS A 1 100 ? -4.916 -0.321 -1.452 1.00 90.69 100 CYS A C 1
ATOM 716 O O . CYS A 1 100 ? -5.995 -0.742 -1.043 1.00 90.69 100 CYS A O 1
ATOM 718 N N . GLY A 1 101 ? -3.852 -0.181 -0.658 1.00 88.50 101 GLY A N 1
ATOM 719 C CA . GLY A 1 101 ? -3.839 -0.556 0.762 1.00 88.50 101 GLY A CA 1
ATOM 720 C C . GLY A 1 101 ? -3.523 -2.032 1.031 1.00 88.50 101 GLY A C 1
ATOM 721 O O . GLY A 1 101 ? -3.564 -2.460 2.180 1.00 88.50 101 GLY A O 1
ATOM 722 N N . SER A 1 102 ? -3.195 -2.816 0.000 1.00 88.75 102 SER A N 1
ATOM 723 C CA . SER A 1 102 ? -2.731 -4.196 0.181 1.00 88.75 102 SER A CA 1
ATOM 724 C C . SER A 1 102 ? -1.291 -4.233 0.698 1.00 88.75 102 SER A C 1
ATOM 726 O O . SER A 1 102 ? -0.444 -3.453 0.261 1.00 88.75 102 SER A O 1
ATOM 728 N N . CYS A 1 103 ? -1.000 -5.182 1.587 1.00 88.62 103 CYS A N 1
ATOM 729 C CA . CYS A 1 103 ? 0.338 -5.412 2.127 1.00 88.62 103 CYS A CA 1
ATOM 730 C C . CYS A 1 103 ? 1.004 -6.599 1.422 1.00 88.62 103 CYS A C 1
ATOM 732 O O . CYS A 1 103 ? 0.385 -7.650 1.263 1.00 88.62 103 CYS A O 1
ATOM 734 N N . TYR A 1 104 ? 2.274 -6.445 1.046 1.00 87.81 104 TYR A N 1
ATOM 735 C CA . TYR A 1 104 ? 3.073 -7.495 0.414 1.00 87.81 104 TYR A CA 1
ATOM 736 C C . TYR A 1 104 ? 4.381 -7.699 1.170 1.00 87.81 104 TYR A C 1
ATOM 738 O O . TYR A 1 104 ? 4.986 -6.742 1.650 1.00 87.81 104 TYR A O 1
ATOM 746 N N . GLU A 1 105 ? 4.828 -8.949 1.228 1.00 87.62 105 GLU A N 1
ATOM 747 C CA . GLU A 1 105 ? 6.148 -9.316 1.729 1.00 87.62 105 GLU A CA 1
ATOM 748 C C . GLU A 1 105 ? 7.100 -9.527 0.543 1.00 87.62 105 GLU A C 1
ATOM 750 O O . GLU A 1 105 ? 6.740 -10.178 -0.441 1.00 87.62 105 GLU A O 1
ATOM 755 N N . ILE A 1 106 ? 8.306 -8.961 0.622 1.00 86.12 106 ILE A N 1
ATOM 756 C CA . ILE A 1 106 ? 9.339 -9.041 -0.421 1.00 86.12 106 ILE A CA 1
ATOM 757 C C . ILE A 1 106 ? 10.587 -9.686 0.196 1.00 86.12 106 ILE A C 1
ATOM 759 O O . ILE A 1 106 ? 11.013 -9.272 1.274 1.00 86.12 106 ILE A O 1
ATOM 763 N N . ARG A 1 107 ? 11.155 -10.688 -0.490 1.00 86.00 107 ARG A N 1
ATOM 764 C CA . ARG A 1 107 ? 12.334 -11.468 -0.079 1.00 86.00 107 ARG A CA 1
ATOM 765 C C . ARG A 1 107 ? 13.394 -11.493 -1.170 1.00 86.00 107 ARG A C 1
ATOM 767 O O . ARG A 1 107 ? 13.006 -11.725 -2.336 1.00 86.00 107 ARG A O 1
#

pLDDT: mean 73.93, std 17.85, range [27.11, 91.62]

Radius of gyration: 29.48 Å; chains: 1; bounding box: 86×34×54 Å

InterPro domains:
  IPR002963 Expansin [PTHR31867] (34-107)
  IPR007112 Expansin/pollen allergen, DPBB domain [PS50842] (69-107)
  IPR007118 Expansin/Lol pI [PR01225] (50-65)
  IPR007118 Expansin/Lol pI [PR01225] (68-86)
  IPR007118 Expansin/Lol pI [PR01225] (90-107)
  IPR036908 RlpA-like domain superfamily [G3DSA:2.40.40.10] (39-107)
  IPR036908 RlpA-like domain superfamily [SSF50685] (34-107)

Organism: Opuntia streptacantha (NCBI:txid393608)

Sequence (107 aa):
RRVLFRSLSPSSVLSAFSLRMKKMALAAILLVGFLSLFASLAEGFGRGSGWATAHATFYGGGDASGTMGGACGYGNLYSEGYGTNTAALSTALFNNGLACGSCYEIR

Foldseek 3Di:
DDDDDDDDDPVVVVVVVVVVVVVVVVVVVVVVVVVVVVVVVVVPPPPPPDDDDDDDDDDADQQCHPVACHQLRHHDCVVVVCTSVDGDDDCVCCVSVPCPPPDDDDD

Secondary structure (DSSP, 8-state):
---------HHHHHHHHHHHHHHHHHHHHHHHHHHHHHHHHHGGGS---SPPP------S-TT-TT-SSTTT--S-TTTTT-TT---PPPHHHHGGGTTTT------